Protein AF-A0A3D5HCW7-F1 (afdb_monomer_lite)

Structure (mmCIF, N/CA/C/O backbone):
data_AF-A0A3D5HCW7-F1
#
_entry.id   AF-A0A3D5HCW7-F1
#
loop_
_atom_site.group_PDB
_atom_site.id
_atom_site.type_symbol
_atom_site.label_atom_id
_atom_site.label_alt_id
_atom_site.label_comp_id
_atom_site.label_asym_id
_atom_site.label_entity_id
_atom_site.label_seq_id
_atom_site.pdbx_PDB_ins_code
_atom_site.Cartn_x
_atom_site.Cartn_y
_atom_site.Cartn_z
_atom_site.occupancy
_atom_site.B_iso_or_equiv
_atom_site.auth_seq_id
_atom_site.auth_comp_id
_atom_site.auth_asym_id
_atom_site.auth_atom_id
_atom_site.pdbx_PDB_model_num
ATOM 1 N N . THR A 1 1 ? 7.088 -15.462 -31.204 1.00 63.53 1 THR A N 1
ATOM 2 C CA . THR A 1 1 ? 7.456 -14.621 -32.363 1.00 63.53 1 THR A CA 1
ATOM 3 C C . THR A 1 1 ? 8.827 -15.067 -32.828 1.00 63.53 1 THR A C 1
ATOM 5 O O . THR A 1 1 ? 9.564 -15.576 -31.996 1.00 63.53 1 THR A O 1
ATOM 8 N N . HIS A 1 2 ? 9.128 -15.004 -34.123 1.00 75.31 2 HIS A N 1
ATOM 9 C CA . HIS A 1 2 ? 10.435 -15.382 -34.677 1.00 75.31 2 HIS A CA 1
ATOM 10 C C . HIS A 1 2 ? 10.952 -14.227 -35.521 1.00 75.31 2 HIS A C 1
ATOM 12 O O . HIS A 1 2 ? 10.160 -13.586 -36.216 1.00 75.31 2 HIS A O 1
ATOM 18 N N . ILE A 1 3 ? 12.249 -13.953 -35.431 1.00 77.69 3 ILE A N 1
ATOM 19 C CA . ILE A 1 3 ? 12.891 -12.830 -36.113 1.00 77.69 3 ILE A CA 1
ATOM 20 C C . ILE A 1 3 ? 13.989 -13.387 -36.991 1.00 77.69 3 ILE A C 1
ATOM 22 O O . ILE A 1 3 ? 14.877 -14.096 -36.524 1.00 77.69 3 ILE A O 1
ATOM 26 N N . LEU A 1 4 ? 13.893 -13.061 -38.274 1.00 77.06 4 LEU A N 1
ATOM 27 C CA . LEU A 1 4 ? 14.859 -13.445 -39.284 1.00 77.06 4 LEU A CA 1
ATOM 28 C C . LEU A 1 4 ? 15.611 -12.193 -39.717 1.00 77.06 4 LEU A C 1
ATOM 30 O O . LEU A 1 4 ? 15.029 -11.280 -40.301 1.00 77.06 4 LEU A O 1
ATOM 34 N N . GLU A 1 5 ? 16.902 -12.165 -39.422 1.00 73.88 5 GLU A N 1
ATOM 35 C CA . GLU A 1 5 ? 17.825 -11.115 -39.830 1.00 73.88 5 GLU A CA 1
ATOM 36 C C . GLU A 1 5 ? 18.599 -11.584 -41.069 1.00 73.88 5 GLU A C 1
ATOM 38 O O . GLU A 1 5 ? 19.223 -12.648 -41.069 1.00 73.88 5 GLU A O 1
ATOM 43 N N . LEU A 1 6 ? 18.553 -10.795 -42.144 1.00 71.50 6 LEU A N 1
ATOM 44 C CA . LEU A 1 6 ? 19.319 -11.035 -43.367 1.00 71.50 6 LEU A CA 1
ATOM 45 C C . LEU A 1 6 ? 20.546 -10.125 -43.371 1.00 71.50 6 LEU A C 1
ATOM 47 O O . LEU A 1 6 ? 20.455 -8.953 -43.731 1.00 71.50 6 LEU A O 1
ATOM 51 N N . THR A 1 7 ? 21.693 -10.678 -42.985 1.00 65.69 7 THR A N 1
ATOM 52 C CA . THR A 1 7 ? 22.981 -9.982 -43.069 1.00 65.69 7 THR A CA 1
ATOM 53 C C . THR A 1 7 ? 23.726 -10.380 -44.349 1.00 65.69 7 THR A C 1
ATOM 55 O O . THR A 1 7 ? 23.478 -11.458 -44.896 1.00 65.69 7 THR A O 1
ATOM 58 N N . PRO A 1 8 ? 24.677 -9.562 -44.835 1.00 66.38 8 PRO A N 1
ATOM 59 C CA . PRO A 1 8 ? 25.527 -9.929 -45.970 1.00 66.38 8 PRO A CA 1
ATOM 60 C C . PRO A 1 8 ? 26.346 -11.213 -45.748 1.00 66.38 8 PRO A C 1
ATOM 62 O O . PRO A 1 8 ? 26.734 -11.856 -46.718 1.00 66.38 8 PRO A O 1
ATOM 65 N N . ASP A 1 9 ? 26.594 -11.582 -44.486 1.00 63.34 9 ASP A N 1
ATOM 66 C CA . ASP A 1 9 ? 27.360 -12.769 -44.080 1.00 63.34 9 ASP A CA 1
ATOM 67 C C . ASP A 1 9 ? 26.468 -14.020 -43.902 1.00 63.34 9 ASP A C 1
ATOM 69 O O . ASP A 1 9 ? 26.958 -15.138 -43.751 1.00 63.34 9 ASP A O 1
ATOM 73 N N . GLY A 1 10 ? 25.139 -13.858 -43.953 1.00 73.50 10 GLY A N 1
ATOM 74 C CA . GLY A 1 10 ? 24.181 -14.958 -43.868 1.00 73.50 10 GLY A CA 1
ATOM 75 C C . GLY A 1 10 ? 22.849 -14.594 -43.211 1.00 73.50 10 GLY A C 1
ATOM 76 O O . GLY A 1 10 ? 22.607 -13.463 -42.782 1.00 73.50 10 GLY A O 1
ATOM 77 N N . VAL A 1 11 ? 21.966 -15.590 -43.119 1.00 75.44 11 VAL A N 1
ATOM 78 C CA . VAL A 1 11 ? 20.668 -15.462 -42.441 1.00 75.44 11 VAL A CA 1
ATOM 79 C C . VAL A 1 11 ? 20.815 -15.893 -40.986 1.00 75.44 11 VAL A C 1
ATOM 81 O O . VAL A 1 11 ? 21.314 -16.986 -40.712 1.00 75.44 11 VAL A O 1
ATOM 84 N N . ARG A 1 12 ? 20.351 -15.056 -40.057 1.00 72.00 12 ARG A N 1
ATOM 85 C CA . ARG A 1 12 ? 20.293 -15.361 -38.626 1.00 72.00 12 ARG A CA 1
ATOM 86 C C . ARG A 1 12 ? 18.838 -15.496 -38.188 1.00 72.00 12 ARG A C 1
ATOM 88 O O . ARG A 1 12 ? 18.038 -14.587 -38.378 1.00 72.00 12 ARG A O 1
ATOM 95 N N . ASP A 1 13 ? 18.517 -16.642 -37.596 1.00 79.62 13 ASP A N 1
ATOM 96 C CA . ASP A 1 13 ? 17.209 -16.920 -36.998 1.00 79.62 13 ASP A CA 1
ATOM 97 C C . ASP A 1 13 ? 17.294 -16.760 -35.480 1.00 79.62 13 ASP A C 1
ATOM 99 O O . ASP A 1 13 ? 18.142 -17.370 -34.819 1.00 79.62 13 ASP A O 1
ATOM 103 N N . PHE A 1 14 ? 16.423 -15.916 -34.937 1.00 77.19 14 PHE A N 1
ATOM 104 C CA . PHE A 1 14 ? 16.256 -15.714 -33.513 1.00 77.19 14 PHE A CA 1
ATOM 105 C C . PHE A 1 14 ? 14.834 -16.087 -33.085 1.00 77.19 14 PHE A C 1
ATOM 107 O O . PHE A 1 14 ? 13.841 -15.453 -33.457 1.00 77.19 14 PHE A O 1
ATOM 114 N N . ALA A 1 15 ? 14.753 -17.110 -32.237 1.00 72.81 15 ALA A N 1
ATOM 115 C CA . ALA A 1 15 ? 13.519 -17.527 -31.594 1.00 72.81 15 ALA A CA 1
ATOM 116 C C . ALA A 1 15 ? 13.271 -16.669 -30.344 1.00 72.81 15 ALA A C 1
ATOM 118 O O . ALA A 1 15 ? 13.838 -16.929 -29.283 1.00 72.81 15 ALA A O 1
ATOM 119 N N . GLY A 1 16 ? 12.430 -15.642 -30.480 1.00 72.62 16 GLY A N 1
ATOM 120 C CA . GLY A 1 16 ? 12.088 -14.720 -29.401 1.00 72.62 16 GLY A CA 1
ATOM 121 C C . GLY A 1 16 ? 11.281 -13.513 -29.881 1.00 72.62 16 GLY A C 1
ATOM 122 O O . GLY A 1 16 ? 10.990 -13.339 -31.067 1.00 72.62 16 GLY A O 1
ATOM 123 N N . SER A 1 17 ? 10.855 -12.682 -28.941 1.00 76.50 17 SER A N 1
ATOM 124 C CA . SER A 1 17 ? 10.197 -11.408 -29.226 1.00 76.50 17 SER A CA 1
ATOM 125 C C . SER A 1 17 ? 11.175 -10.379 -29.808 1.00 76.50 17 SER A C 1
ATOM 127 O O . SER A 1 17 ? 12.389 -10.482 -29.632 1.00 76.50 17 SER A O 1
ATOM 129 N N . TYR A 1 18 ? 10.647 -9.362 -30.502 1.00 69.81 18 TYR A N 1
ATOM 130 C CA . TYR A 1 18 ? 11.474 -8.287 -31.078 1.00 69.81 18 TYR A CA 1
ATOM 131 C C . TYR A 1 18 ? 12.255 -7.536 -30.003 1.00 69.81 18 TYR A C 1
ATOM 133 O O . TYR A 1 18 ? 13.417 -7.197 -30.197 1.00 69.81 18 TYR A O 1
ATOM 141 N N . GLN A 1 19 ? 11.653 -7.400 -28.824 1.00 64.38 19 GLN A N 1
ATOM 142 C CA . GLN A 1 19 ? 12.299 -6.820 -27.660 1.00 64.38 19 GLN A CA 1
ATOM 143 C C . GLN A 1 19 ? 13.529 -7.627 -27.217 1.00 64.38 19 GLN A C 1
ATOM 145 O O . GLN A 1 19 ? 14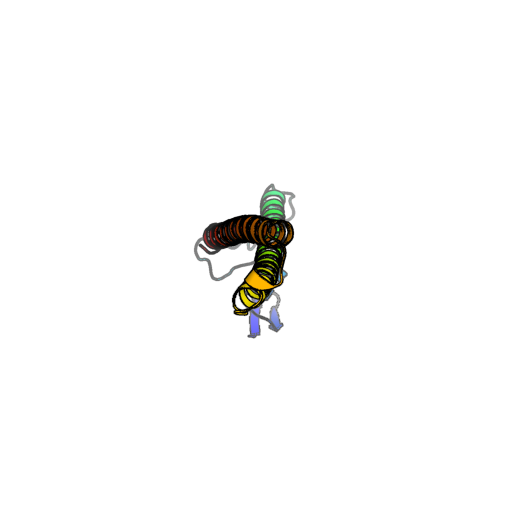.588 -7.049 -27.005 1.00 64.38 19 GLN A O 1
ATOM 150 N N . GLU A 1 20 ? 13.424 -8.956 -27.137 1.00 66.44 20 GLU A N 1
ATOM 151 C CA . GLU A 1 20 ? 14.554 -9.824 -26.769 1.00 66.44 20 GLU A CA 1
ATOM 152 C C . GLU A 1 20 ? 15.649 -9.828 -27.844 1.00 66.44 20 GLU A C 1
ATOM 154 O O . GLU A 1 20 ? 16.834 -9.906 -27.531 1.00 66.44 20 GLU A O 1
ATOM 159 N N . TYR A 1 21 ? 15.275 -9.711 -29.120 1.00 74.25 21 TYR A N 1
ATOM 160 C CA . TYR A 1 21 ? 16.240 -9.553 -30.207 1.00 74.25 21 TYR A CA 1
ATOM 161 C C . TYR A 1 21 ? 17.014 -8.233 -30.075 1.00 74.25 21 TYR A C 1
ATOM 163 O O . TYR A 1 21 ? 18.244 -8.242 -30.119 1.00 74.25 21 TYR A O 1
ATOM 171 N N . LEU A 1 22 ? 16.325 -7.120 -29.802 1.00 70.88 22 LEU A N 1
ATOM 172 C CA . LEU A 1 22 ? 16.955 -5.826 -29.516 1.00 70.88 22 L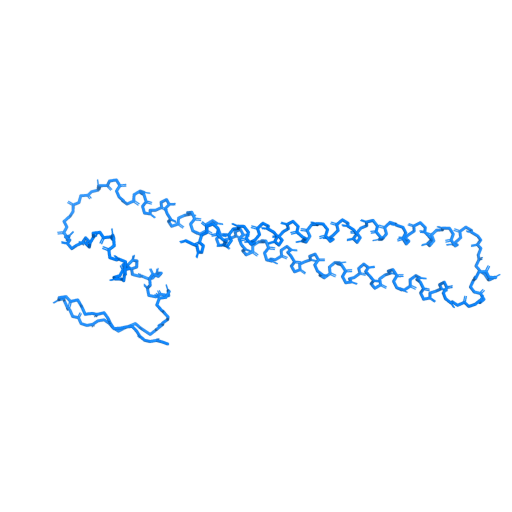EU A CA 1
ATOM 173 C C . LEU A 1 22 ? 17.833 -5.864 -28.256 1.00 70.88 22 LEU A C 1
ATOM 175 O O . LEU A 1 22 ? 18.894 -5.249 -28.228 1.00 70.88 22 LEU A O 1
ATOM 179 N N . GLU A 1 23 ? 17.444 -6.611 -27.222 1.00 58.97 23 GLU A N 1
ATOM 180 C CA . GLU A 1 23 ? 18.269 -6.823 -26.024 1.00 58.97 23 GLU A CA 1
ATOM 181 C C . GLU A 1 23 ? 19.564 -7.596 -26.316 1.00 58.97 23 GLU A C 1
ATOM 183 O O . GLU A 1 23 ? 20.559 -7.421 -25.608 1.00 58.97 23 GLU A O 1
ATOM 188 N N . LYS A 1 24 ? 19.561 -8.458 -27.340 1.00 57.88 24 LYS A N 1
ATOM 189 C CA . LYS A 1 24 ? 20.688 -9.338 -27.683 1.00 57.88 24 LYS A CA 1
ATOM 190 C C . LYS A 1 24 ? 21.600 -8.759 -28.760 1.00 57.88 24 LYS A C 1
ATOM 192 O O . LYS A 1 24 ? 22.800 -9.022 -28.707 1.00 57.88 24 LYS A O 1
ATOM 197 N N . PHE A 1 25 ? 21.046 -8.008 -29.708 1.00 66.12 25 PHE A N 1
ATOM 198 C CA . PHE A 1 25 ? 21.761 -7.532 -30.894 1.00 66.12 25 PHE A CA 1
ATOM 199 C C . PHE A 1 25 ? 21.779 -6.004 -31.032 1.00 66.12 25 PHE A C 1
ATOM 201 O O . PHE A 1 25 ? 22.653 -5.492 -31.716 1.00 66.12 25 PHE A O 1
ATOM 208 N N . GLY A 1 26 ? 20.917 -5.268 -30.320 1.00 56.22 26 GLY A N 1
ATOM 209 C CA . GLY A 1 26 ? 21.041 -3.816 -30.126 1.00 56.22 26 GLY A CA 1
ATOM 210 C C . GLY A 1 26 ? 20.705 -2.921 -31.321 1.00 56.22 26 GLY A C 1
ATOM 211 O O . GLY A 1 26 ? 20.565 -1.716 -31.118 1.00 56.22 26 GLY A O 1
ATOM 212 N N . ASP A 1 27 ? 20.533 -3.483 -32.516 1.00 57.84 27 ASP A N 1
ATOM 213 C CA . ASP A 1 27 ? 20.259 -2.731 -33.739 1.00 57.84 27 ASP A CA 1
ATOM 214 C C . ASP A 1 27 ? 18.752 -2.670 -34.028 1.00 57.84 27 ASP A C 1
ATOM 216 O O . ASP A 1 27 ? 18.109 -3.679 -34.327 1.00 57.84 27 ASP A O 1
ATOM 220 N N . ASP A 1 28 ? 18.178 -1.466 -33.944 1.00 64.31 28 ASP A N 1
ATOM 221 C CA . ASP A 1 28 ? 16.781 -1.213 -34.298 1.00 64.31 28 ASP A CA 1
ATOM 222 C C . ASP A 1 28 ? 16.654 -0.773 -35.761 1.00 64.31 28 ASP A C 1
ATOM 224 O O . ASP A 1 28 ? 16.747 0.406 -36.102 1.00 64.31 28 ASP A O 1
ATOM 228 N N . TYR A 1 29 ? 16.404 -1.741 -36.642 1.00 60.81 29 TYR A N 1
ATOM 229 C CA . TYR A 1 29 ? 16.257 -1.509 -38.082 1.00 60.81 29 TYR A CA 1
ATOM 230 C C . TYR A 1 29 ? 14.934 -0.827 -38.480 1.00 60.81 29 TYR A C 1
ATOM 232 O O . TYR A 1 29 ? 14.737 -0.515 -39.657 1.00 60.81 29 TYR A O 1
ATOM 240 N N . LEU A 1 30 ? 14.008 -0.606 -37.537 1.00 58.16 30 LEU A N 1
ATOM 241 C CA . LEU A 1 30 ? 12.705 0.020 -37.798 1.00 58.16 30 LEU A CA 1
ATOM 242 C C . LEU A 1 30 ? 12.706 1.539 -37.569 1.00 58.16 30 LEU A C 1
ATOM 244 O O . LEU A 1 30 ? 11.800 2.225 -38.052 1.00 58.16 30 LEU A O 1
ATOM 248 N N . ASN A 1 31 ? 13.726 2.084 -36.902 1.00 52.00 31 ASN A N 1
ATOM 249 C CA . ASN A 1 31 ? 13.846 3.516 -36.656 1.00 52.00 31 ASN A CA 1
ATOM 250 C C . ASN A 1 31 ? 14.545 4.231 -37.822 1.00 52.00 31 ASN A C 1
ATOM 252 O O . ASN A 1 31 ? 15.767 4.237 -37.952 1.00 52.00 31 ASN A O 1
ATOM 256 N N . ARG A 1 32 ? 13.750 4.884 -38.679 1.00 49.84 32 ARG A N 1
ATOM 257 C CA . ARG A 1 32 ? 14.225 5.611 -39.875 1.00 49.84 32 ARG A CA 1
ATOM 258 C C . ARG A 1 32 ? 15.105 6.835 -39.584 1.00 49.84 32 ARG A C 1
ATOM 260 O O . ARG A 1 32 ? 15.674 7.382 -40.524 1.00 49.84 32 ARG A O 1
ATOM 267 N N . GLU A 1 33 ? 15.209 7.266 -38.328 1.00 51.38 33 GLU A N 1
ATOM 268 C CA . GLU A 1 33 ? 16.018 8.427 -37.926 1.00 51.38 33 GLU A CA 1
ATOM 269 C C . GLU A 1 33 ? 17.412 8.061 -37.385 1.00 51.38 33 GLU A C 1
ATOM 271 O O . GLU A 1 33 ? 18.202 8.958 -37.092 1.00 51.38 33 GLU A O 1
ATOM 276 N N . GLN A 1 34 ? 17.759 6.770 -37.285 1.00 49.72 34 GLN A N 1
ATOM 277 C CA . GLN A 1 34 ? 19.104 6.350 -36.881 1.00 49.72 34 GLN A CA 1
ATOM 278 C C . GLN A 1 34 ? 19.982 6.032 -38.103 1.00 49.72 34 GLN A C 1
ATOM 280 O O . GLN A 1 34 ? 19.584 5.237 -38.958 1.00 49.72 34 GLN A O 1
ATOM 285 N N . PRO A 1 35 ? 21.187 6.624 -38.221 1.00 45.91 35 PRO A N 1
ATOM 286 C CA . PRO A 1 35 ? 22.124 6.225 -39.259 1.00 45.91 35 PRO A CA 1
ATOM 287 C C . PRO A 1 35 ? 22.611 4.798 -38.977 1.00 45.91 35 PRO A C 1
ATOM 289 O O . PRO A 1 35 ? 23.188 4.516 -37.930 1.00 45.91 35 PRO A O 1
ATOM 292 N N . LEU A 1 36 ? 22.365 3.897 -39.928 1.00 47.81 36 LEU A N 1
ATOM 293 C CA . LEU A 1 36 ? 22.842 2.516 -39.904 1.00 47.81 36 LEU A CA 1
ATOM 294 C C . LEU A 1 36 ? 24.376 2.509 -39.967 1.00 47.81 36 LEU A C 1
ATOM 296 O O . LEU A 1 36 ? 24.963 2.803 -41.011 1.00 47.81 36 LEU A O 1
ATOM 300 N N . SER A 1 37 ? 25.033 2.161 -38.861 1.00 46.62 37 SER A N 1
ATOM 301 C CA . SER A 1 37 ? 26.490 2.012 -38.798 1.00 46.62 37 SER A CA 1
ATOM 302 C C . SER A 1 37 ? 26.933 0.693 -39.430 1.00 46.62 37 SER A C 1
ATOM 304 O O . SER A 1 37 ? 27.360 -0.239 -38.756 1.00 46.62 37 SER A O 1
ATOM 306 N N . THR A 1 38 ? 26.887 0.607 -40.757 1.00 48.09 38 THR A N 1
ATOM 307 C CA . THR A 1 38 ? 27.626 -0.421 -41.495 1.00 48.09 38 THR A CA 1
ATOM 308 C C . THR A 1 38 ? 29.060 0.047 -41.705 1.00 48.09 38 THR A C 1
ATOM 310 O O . THR A 1 38 ? 29.397 0.518 -42.787 1.00 48.09 38 THR A O 1
ATOM 313 N N . THR A 1 39 ? 29.931 -0.052 -40.701 1.00 40.53 39 THR A N 1
ATOM 314 C CA . THR A 1 39 ? 31.384 -0.115 -40.945 1.00 40.53 39 THR A CA 1
ATOM 315 C C . THR A 1 39 ? 32.086 -0.821 -39.790 1.00 40.53 39 THR A C 1
ATOM 317 O O . THR A 1 39 ? 32.263 -0.275 -38.705 1.00 40.53 39 THR A O 1
ATOM 320 N N . ILE A 1 40 ? 32.552 -2.039 -40.064 1.00 50.62 40 ILE A N 1
ATOM 321 C CA . ILE A 1 40 ? 33.646 -2.663 -39.324 1.00 50.62 40 ILE A CA 1
ATOM 322 C C . ILE A 1 40 ? 34.894 -1.813 -39.587 1.00 50.62 40 ILE A C 1
ATOM 324 O O . ILE A 1 40 ? 35.499 -1.924 -40.650 1.00 50.62 40 ILE A O 1
ATOM 328 N N . ALA A 1 41 ? 35.281 -0.958 -38.642 1.00 36.88 41 ALA A N 1
ATOM 329 C CA . ALA A 1 41 ? 36.639 -0.430 -38.565 1.00 36.88 41 ALA A CA 1
ATOM 330 C C . ALA A 1 41 ? 36.960 0.021 -37.136 1.00 36.88 41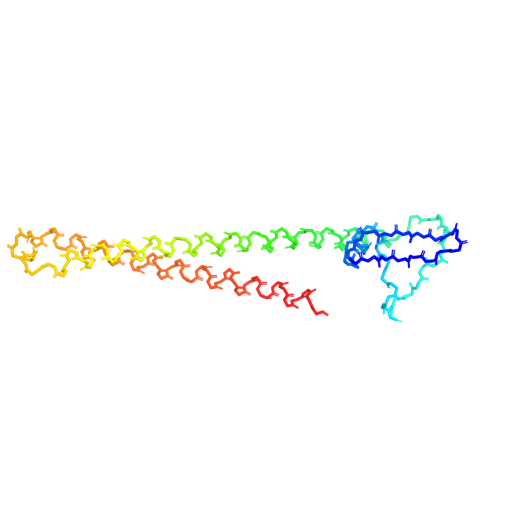 ALA A C 1
ATOM 332 O O . ALA A 1 41 ? 36.391 0.965 -36.600 1.00 36.88 41 ALA A O 1
ATOM 333 N N . GLN A 1 42 ? 37.905 -0.703 -36.548 1.00 46.84 42 GLN A N 1
ATOM 334 C CA . GLN A 1 42 ? 38.695 -0.378 -35.368 1.00 46.84 42 GLN A CA 1
ATOM 335 C C . GLN A 1 42 ? 38.872 1.135 -35.158 1.00 46.84 42 GLN A C 1
ATOM 337 O O . GLN A 1 42 ? 39.502 1.799 -35.971 1.00 46.84 42 GLN A O 1
ATOM 342 N N . THR A 1 43 ? 38.362 1.668 -34.051 1.00 34.38 43 THR A N 1
ATOM 343 C CA . THR A 1 43 ? 38.958 2.751 -33.247 1.00 34.38 43 THR A CA 1
ATOM 344 C C . THR A 1 43 ? 38.076 2.954 -32.019 1.00 34.38 43 THR A C 1
ATOM 346 O O . THR A 1 43 ? 36.856 2.960 -32.116 1.00 34.38 43 THR A O 1
ATOM 349 N N . ALA A 1 44 ? 38.689 3.071 -30.842 1.00 47.88 44 ALA A N 1
ATOM 350 C CA . ALA A 1 44 ? 37.991 3.451 -29.623 1.00 47.88 44 ALA A CA 1
ATOM 351 C C . ALA A 1 44 ? 37.505 4.904 -29.768 1.00 47.88 44 ALA A C 1
ATOM 353 O O . ALA A 1 44 ? 38.256 5.847 -29.519 1.00 47.88 44 ALA A O 1
ATOM 354 N N . THR A 1 45 ? 36.275 5.074 -30.245 1.00 39.81 45 THR A N 1
ATOM 355 C CA . THR A 1 45 ? 35.566 6.351 -30.368 1.00 39.81 45 THR A CA 1
ATOM 356 C C . THR A 1 45 ? 34.586 6.528 -29.198 1.00 39.81 45 THR A C 1
ATOM 358 O O . THR A 1 45 ? 34.138 5.548 -28.600 1.00 39.81 45 THR A O 1
ATOM 361 N N . PRO A 1 46 ? 34.236 7.777 -28.836 1.00 45.34 46 PRO A N 1
ATOM 362 C CA . PRO A 1 46 ? 33.411 8.112 -27.663 1.00 45.34 46 PRO A CA 1
ATOM 363 C C . PRO A 1 46 ? 31.976 7.540 -27.660 1.00 45.34 46 PRO A C 1
ATOM 365 O O . PRO A 1 46 ? 31.259 7.717 -26.676 1.00 45.34 46 PRO A O 1
ATOM 368 N N . GLU A 1 47 ? 31.562 6.837 -28.717 1.00 43.03 47 GLU A N 1
ATOM 369 C CA . GLU A 1 47 ? 30.246 6.201 -28.864 1.00 43.03 47 GLU A CA 1
ATOM 370 C C . GLU A 1 47 ? 30.042 4.981 -27.956 1.00 43.03 47 GLU A C 1
ATOM 372 O O . GLU A 1 47 ? 28.928 4.751 -27.484 1.00 43.03 47 GLU A O 1
ATOM 377 N N . SER A 1 48 ? 31.108 4.243 -27.616 1.00 44.75 48 SER A N 1
ATOM 378 C CA . SER A 1 48 ? 30.986 3.117 -26.678 1.00 44.75 48 SER A CA 1
ATOM 379 C C . SER A 1 48 ? 30.615 3.596 -25.271 1.00 44.75 48 SER A C 1
ATOM 381 O O . SER A 1 48 ? 29.847 2.944 -24.571 1.00 44.75 48 SER A O 1
ATOM 383 N N . VAL A 1 49 ? 31.105 4.776 -24.872 1.00 43.50 49 VAL A N 1
ATOM 384 C CA . VAL A 1 49 ? 30.844 5.369 -23.554 1.00 43.50 49 VAL A CA 1
ATOM 385 C C . VAL A 1 49 ? 29.406 5.888 -23.475 1.00 43.50 49 VAL A C 1
ATOM 387 O O . VAL A 1 49 ? 28.741 5.701 -22.460 1.00 43.50 49 VAL A O 1
ATOM 390 N N . THR A 1 50 ? 28.869 6.493 -24.541 1.00 44.97 50 THR A N 1
ATOM 391 C CA . THR A 1 50 ? 27.456 6.918 -24.582 1.00 44.97 50 THR A CA 1
ATOM 392 C C . THR A 1 50 ? 26.482 5.736 -24.637 1.00 44.97 50 THR A C 1
ATOM 394 O O . THR A 1 50 ? 25.425 5.802 -24.002 1.00 44.97 50 THR A O 1
ATOM 397 N N . GLN A 1 51 ? 26.835 4.637 -25.312 1.00 49.28 51 GLN A N 1
ATOM 398 C CA . GLN A 1 51 ? 26.046 3.397 -25.329 1.00 49.28 51 GLN A CA 1
ATOM 399 C C . GLN A 1 51 ? 26.079 2.650 -23.984 1.00 49.28 51 GLN A C 1
ATOM 401 O O . GLN A 1 51 ? 25.033 2.200 -23.509 1.00 49.28 51 GLN A O 1
ATOM 406 N N . GLU A 1 52 ? 27.232 2.585 -23.316 1.00 49.31 52 GLU A N 1
ATOM 407 C CA . GLU A 1 52 ? 27.370 1.995 -21.977 1.00 49.31 52 GLU A CA 1
ATOM 408 C C . GLU A 1 52 ? 26.591 2.810 -20.927 1.00 49.31 52 GLU A C 1
ATOM 410 O O . GLU A 1 52 ? 25.813 2.253 -20.148 1.00 49.31 52 GLU A O 1
ATOM 415 N N . LEU A 1 53 ? 26.657 4.148 -21.003 1.00 48.19 53 LEU A N 1
ATOM 416 C CA . LEU A 1 53 ? 25.830 5.050 -20.191 1.00 48.19 53 LEU A CA 1
ATOM 417 C C . LEU A 1 53 ? 24.322 4.855 -20.436 1.00 48.19 53 LEU A C 1
ATOM 419 O O . LEU A 1 53 ? 23.530 5.052 -19.513 1.00 48.19 53 LEU A O 1
ATOM 423 N N . SER A 1 54 ? 23.904 4.474 -21.647 1.00 63.22 54 SER A N 1
ATOM 424 C CA . SER A 1 54 ? 22.504 4.170 -21.984 1.00 63.22 54 SER A CA 1
ATOM 425 C C . SER A 1 54 ? 22.047 2.816 -21.421 1.00 63.22 54 SER A C 1
ATOM 427 O O . SER A 1 54 ? 20.942 2.707 -20.877 1.00 63.22 54 SER A O 1
ATOM 429 N N . TYR A 1 55 ? 22.899 1.789 -21.478 1.00 62.16 55 TYR A N 1
ATOM 430 C CA . TYR A 1 55 ? 22.623 0.476 -20.885 1.00 62.16 55 TYR A CA 1
ATOM 431 C C . TYR A 1 55 ? 22.539 0.540 -19.354 1.00 62.16 55 TYR A C 1
ATOM 433 O O . TYR A 1 55 ? 21.569 0.059 -18.763 1.00 62.16 55 TYR A O 1
ATOM 441 N N . ASP A 1 56 ? 23.497 1.202 -18.701 1.00 67.50 56 ASP A N 1
ATOM 442 C CA . ASP A 1 56 ? 23.482 1.367 -17.247 1.00 67.50 56 ASP A CA 1
ATOM 443 C C . ASP A 1 56 ? 22.276 2.176 -16.764 1.00 67.50 56 ASP A C 1
ATOM 445 O O . ASP A 1 56 ? 21.704 1.864 -15.716 1.00 67.50 56 ASP A O 1
ATOM 449 N N . LYS A 1 57 ? 21.849 3.194 -17.525 1.00 70.75 57 LYS A N 1
ATOM 450 C CA . LYS A 1 57 ? 20.618 3.945 -17.235 1.00 70.75 57 LYS A CA 1
ATOM 451 C C . LYS A 1 57 ? 19.386 3.043 -17.315 1.00 70.75 57 LYS A C 1
ATOM 453 O O . LYS A 1 57 ? 18.647 2.975 -16.334 1.00 70.75 57 LYS A O 1
ATOM 458 N N . ARG A 1 58 ? 19.214 2.284 -18.403 1.00 68.50 58 ARG A N 1
ATOM 459 C CA . ARG A 1 58 ? 18.085 1.345 -18.568 1.00 68.50 58 ARG A CA 1
ATOM 460 C C . ARG A 1 58 ? 18.049 0.282 -17.469 1.00 68.50 58 ARG A C 1
ATOM 462 O O . ARG A 1 58 ? 17.010 0.058 -16.852 1.00 68.50 58 ARG A O 1
ATOM 469 N N . LYS A 1 59 ? 19.200 -0.307 -17.136 1.00 75.81 59 LYS A N 1
ATOM 470 C CA . LYS A 1 59 ? 19.317 -1.302 -16.061 1.00 75.81 59 LYS A CA 1
ATOM 471 C C . LYS A 1 59 ? 18.993 -0.724 -14.682 1.00 75.81 59 LYS A C 1
ATOM 473 O O . LYS A 1 59 ? 18.333 -1.383 -13.878 1.00 75.81 59 LYS A O 1
ATOM 478 N N . LYS A 1 60 ? 19.449 0.498 -14.382 1.00 75.62 60 LYS A N 1
ATOM 479 C CA . LYS A 1 60 ? 19.094 1.200 -13.135 1.00 75.62 60 LYS A CA 1
ATOM 480 C C . LYS A 1 60 ? 17.591 1.437 -13.048 1.00 75.62 60 LYS A C 1
ATOM 482 O O . LYS A 1 60 ? 17.009 1.192 -11.999 1.00 75.62 60 LYS A O 1
ATOM 487 N N . MET A 1 61 ? 16.950 1.823 -14.144 1.00 75.75 61 MET A N 1
ATOM 488 C CA . MET A 1 61 ? 15.509 2.050 -14.149 1.00 75.75 61 MET A CA 1
ATOM 489 C C . MET A 1 61 ? 14.700 0.772 -13.992 1.00 75.75 61 MET A C 1
ATOM 491 O O . MET A 1 61 ? 13.767 0.755 -13.205 1.00 75.75 61 MET A O 1
ATOM 495 N N . GLN A 1 62 ? 15.062 -0.314 -14.678 1.00 77.19 62 GLN A N 1
ATOM 496 C CA . GLN A 1 62 ? 14.354 -1.585 -14.525 1.00 77.19 62 GLN A CA 1
ATOM 497 C C . GLN A 1 62 ? 14.402 -2.073 -13.068 1.00 77.19 62 GLN A C 1
ATOM 499 O O . GLN A 1 62 ? 13.424 -2.618 -12.553 1.00 77.19 62 GLN A O 1
ATOM 504 N N . ARG A 1 63 ? 15.518 -1.814 -12.371 1.00 81.88 63 ARG A N 1
ATOM 505 C CA . ARG A 1 63 ? 15.639 -2.046 -10.926 1.00 81.88 63 ARG A CA 1
ATOM 506 C C . ARG A 1 63 ? 14.711 -1.139 -10.119 1.00 81.88 63 ARG A C 1
ATOM 508 O O . ARG A 1 63 ? 14.037 -1.652 -9.231 1.00 81.88 63 ARG A O 1
ATOM 515 N N . GLU A 1 64 ? 14.645 0.157 -10.422 1.00 83.62 64 GLU A N 1
ATOM 516 C CA . GLU A 1 64 ? 13.734 1.086 -9.734 1.00 83.62 64 GLU A CA 1
ATOM 517 C C . GLU A 1 64 ? 12.256 0.753 -9.992 1.00 83.62 64 GLU A C 1
ATOM 519 O O . GLU A 1 64 ? 11.486 0.699 -9.041 1.00 83.62 64 GLU A O 1
ATOM 524 N N . ILE A 1 65 ? 11.861 0.405 -11.220 1.00 83.00 65 ILE A N 1
ATOM 525 C CA . ILE A 1 65 ? 10.503 -0.061 -11.547 1.00 83.00 65 ILE A CA 1
ATOM 526 C C . ILE A 1 65 ? 10.180 -1.335 -10.764 1.00 83.00 65 ILE A C 1
ATOM 528 O O . ILE A 1 65 ? 9.142 -1.420 -10.114 1.00 83.00 65 ILE A O 1
ATOM 532 N N . SER A 1 66 ? 11.085 -2.319 -10.764 1.00 85.88 66 SER A N 1
ATOM 533 C CA . SER A 1 66 ? 10.887 -3.568 -10.014 1.00 85.88 66 SER A CA 1
ATOM 534 C C . SER A 1 66 ? 10.757 -3.314 -8.510 1.00 85.88 66 SER A C 1
ATOM 536 O O . SER A 1 66 ? 9.955 -3.950 -7.825 1.00 85.88 66 SER A O 1
ATOM 538 N N . LYS A 1 67 ? 11.535 -2.364 -7.983 1.00 90.56 67 LYS A N 1
ATOM 539 C CA . LYS A 1 67 ? 11.493 -1.946 -6.582 1.00 90.56 67 LYS A CA 1
ATOM 540 C C . LYS A 1 67 ? 10.178 -1.245 -6.245 1.00 90.56 67 LYS A C 1
ATOM 542 O O . LYS A 1 67 ? 9.574 -1.612 -5.241 1.00 90.56 67 LYS A O 1
ATOM 547 N N . LEU A 1 68 ? 9.724 -0.305 -7.074 1.00 88.88 68 LEU A N 1
ATOM 548 C CA . LEU A 1 68 ? 8.452 0.401 -6.898 1.00 88.88 68 LEU A CA 1
ATOM 549 C C . LEU A 1 68 ? 7.266 -0.563 -6.987 1.00 88.88 68 LEU A C 1
ATOM 551 O O . LEU A 1 68 ? 6.406 -0.531 -6.113 1.00 88.88 68 LEU A O 1
ATOM 555 N N . LYS A 1 69 ? 7.275 -1.502 -7.945 1.00 88.12 69 LYS A N 1
ATOM 556 C CA . LYS A 1 69 ? 6.274 -2.583 -8.038 1.00 88.12 69 LYS A CA 1
ATOM 557 C C . LYS A 1 69 ? 6.222 -3.403 -6.753 1.00 88.12 69 LYS A C 1
ATOM 559 O O . LYS A 1 69 ? 5.157 -3.571 -6.171 1.00 88.12 69 LYS A O 1
ATOM 564 N N . LYS A 1 70 ? 7.380 -3.845 -6.253 1.00 92.25 70 LYS A N 1
ATOM 565 C CA . LYS A 1 70 ? 7.462 -4.603 -4.995 1.00 92.25 70 LYS A CA 1
ATOM 566 C C . LYS A 1 70 ? 7.006 -3.788 -3.779 1.00 92.25 70 LYS A C 1
ATOM 568 O O . LYS A 1 70 ? 6.450 -4.349 -2.835 1.00 92.25 70 LYS A O 1
ATOM 573 N N . GLN A 1 71 ? 7.272 -2.482 -3.763 1.00 91.19 71 GLN A N 1
ATOM 574 C CA . GLN A 1 71 ? 6.793 -1.585 -2.712 1.00 91.19 71 GLN A CA 1
ATOM 575 C C . GLN A 1 71 ? 5.273 -1.429 -2.768 1.00 91.19 71 GLN A C 1
ATOM 577 O O . GLN A 1 71 ? 4.637 -1.585 -1.730 1.00 91.19 71 GLN A O 1
ATOM 582 N N . ALA A 1 72 ? 4.696 -1.218 -3.953 1.00 89.00 72 ALA A N 1
ATOM 583 C CA . ALA A 1 72 ? 3.252 -1.137 -4.145 1.00 89.00 72 ALA A CA 1
ATOM 584 C C . ALA A 1 72 ? 2.554 -2.415 -3.654 1.00 89.00 72 ALA A C 1
ATOM 586 O O . ALA A 1 72 ? 1.718 -2.336 -2.758 1.00 89.00 72 ALA A O 1
ATOM 587 N N . THR A 1 73 ? 2.989 -3.598 -4.103 1.00 91.50 73 THR A N 1
ATOM 588 C CA . THR A 1 73 ? 2.402 -4.874 -3.646 1.00 91.50 73 THR A CA 1
ATOM 589 C C . THR A 1 73 ? 2.538 -5.074 -2.136 1.00 91.50 73 THR A C 1
ATOM 591 O O . THR A 1 73 ? 1.657 -5.624 -1.489 1.00 91.50 73 THR A O 1
ATOM 594 N N . ARG A 1 74 ? 3.648 -4.617 -1.538 1.00 93.75 74 ARG A N 1
ATOM 595 C CA . ARG A 1 74 ? 3.846 -4.703 -0.085 1.00 93.75 74 ARG A CA 1
ATOM 596 C C . ARG A 1 74 ? 2.865 -3.806 0.669 1.00 93.75 74 ARG A C 1
ATOM 598 O O . ARG A 1 74 ? 2.352 -4.226 1.702 1.00 93.75 74 ARG A O 1
ATOM 605 N N . PHE A 1 75 ? 2.666 -2.571 0.210 1.00 91.19 75 PHE A N 1
ATOM 606 C CA . PHE A 1 75 ? 1.732 -1.652 0.857 1.00 91.19 75 PHE A CA 1
ATOM 607 C C . PHE A 1 75 ? 0.286 -2.106 0.689 1.00 91.19 75 PHE A C 1
ATOM 609 O O . PHE A 1 75 ? -0.476 -1.959 1.632 1.00 91.19 75 PHE A O 1
ATOM 616 N N . GLU A 1 76 ? -0.062 -2.724 -0.437 1.00 91.56 76 GLU A N 1
ATOM 617 C CA . GLU A 1 76 ? -1.376 -3.333 -0.658 1.00 91.56 76 GLU A CA 1
ATOM 618 C C . GLU A 1 76 ? -1.666 -4.450 0.358 1.00 91.56 76 GLU A C 1
ATOM 620 O O . GLU A 1 76 ? -2.675 -4.393 1.056 1.00 91.56 76 GLU A O 1
ATOM 625 N N . SER A 1 77 ? -0.733 -5.389 0.563 1.00 93.69 77 SER A N 1
ATOM 626 C CA . SER A 1 77 ? -0.887 -6.410 1.615 1.00 93.69 77 SER A CA 1
ATOM 627 C C . SER A 1 77 ? -0.965 -5.808 3.023 1.00 93.69 77 SER A C 1
ATOM 629 O O . SER A 1 77 ? -1.688 -6.307 3.881 1.00 93.69 77 SER A O 1
ATOM 631 N N . LEU A 1 78 ? -0.214 -4.735 3.288 1.00 92.44 78 LEU A N 1
ATOM 632 C CA . LEU A 1 78 ? -0.239 -4.069 4.592 1.00 92.44 78 LEU A CA 1
ATOM 633 C C . LEU A 1 78 ? -1.562 -3.321 4.832 1.00 92.44 78 LEU A C 1
ATOM 635 O O . LEU A 1 78 ? -2.045 -3.284 5.964 1.00 92.44 78 LEU A O 1
ATOM 639 N N . VAL A 1 79 ? -2.140 -2.728 3.785 1.00 94.12 79 VAL A N 1
ATOM 640 C CA . VAL A 1 79 ? -3.482 -2.128 3.795 1.00 94.12 79 VAL A CA 1
ATOM 641 C C . VAL A 1 79 ? -4.518 -3.188 4.151 1.00 94.12 79 VAL A C 1
ATOM 643 O O . VAL A 1 79 ? -5.217 -3.005 5.143 1.00 94.12 79 VAL A O 1
ATOM 646 N N . GLU A 1 80 ? -4.526 -4.323 3.447 1.00 94.88 80 GLU A N 1
ATOM 647 C CA . GLU A 1 80 ? -5.445 -5.437 3.716 1.00 94.88 80 GLU A CA 1
ATOM 648 C C . GLU A 1 80 ? -5.342 -5.917 5.175 1.00 94.88 80 GLU A C 1
ATOM 650 O O . GLU A 1 80 ? -6.344 -6.024 5.883 1.00 94.88 80 GLU A O 1
ATOM 655 N N . GLU A 1 81 ? -4.123 -6.133 5.682 1.00 94.50 81 GLU A N 1
ATOM 656 C CA . GLU A 1 81 ? -3.912 -6.546 7.074 1.00 94.50 81 GLU A CA 1
ATOM 657 C C . GLU A 1 81 ? -4.431 -5.498 8.080 1.00 94.50 81 GLU A C 1
ATOM 659 O O . GLU A 1 81 ? -5.004 -5.846 9.117 1.00 94.50 81 GLU A O 1
ATOM 664 N N . THR A 1 82 ? -4.234 -4.209 7.791 1.00 92.62 82 THR A N 1
ATOM 665 C CA . THR A 1 82 ? -4.675 -3.113 8.667 1.00 92.62 82 THR A CA 1
ATOM 666 C C . THR A 1 82 ? -6.200 -2.996 8.676 1.00 92.62 82 THR A C 1
ATOM 668 O O . THR A 1 82 ? -6.796 -2.854 9.745 1.00 92.62 82 THR A O 1
ATOM 671 N N . GLU A 1 83 ? -6.844 -3.129 7.517 1.00 94.62 83 GLU A N 1
ATOM 672 C CA . GLU A 1 83 ? -8.305 -3.132 7.382 1.00 94.62 83 GLU A CA 1
ATOM 673 C C . GLU A 1 83 ? -8.939 -4.313 8.118 1.00 94.62 83 GLU A C 1
ATOM 675 O O . GLU A 1 83 ? -9.907 -4.130 8.858 1.00 94.62 83 GLU A O 1
ATOM 680 N N . LEU A 1 84 ? -8.352 -5.509 8.010 1.00 95.81 84 LEU A N 1
ATOM 681 C CA . LEU A 1 84 ? -8.808 -6.683 8.755 1.00 95.81 84 LEU A CA 1
ATOM 682 C C . LEU A 1 84 ? -8.739 -6.465 10.271 1.00 95.81 84 LEU A C 1
ATOM 684 O O . LEU A 1 84 ? -9.669 -6.835 10.991 1.00 95.81 84 LEU A O 1
ATOM 688 N N . LYS A 1 85 ? -7.672 -5.832 10.775 1.00 94.19 85 LYS A N 1
ATOM 689 C CA . LYS A 1 85 ? -7.549 -5.501 12.206 1.00 94.19 85 LYS A CA 1
ATOM 690 C C . LYS A 1 85 ? -8.600 -4.486 12.650 1.00 94.19 85 LYS A C 1
ATOM 692 O O . LYS A 1 85 ? -9.210 -4.678 13.701 1.00 94.19 85 LYS A O 1
ATOM 697 N N . ILE A 1 86 ? -8.841 -3.442 11.855 1.00 94.06 86 ILE A N 1
ATOM 698 C CA . ILE A 1 86 ? -9.888 -2.447 12.136 1.00 94.06 86 ILE A CA 1
ATOM 699 C C . ILE A 1 86 ? -11.257 -3.129 12.170 1.00 94.06 86 ILE A C 1
ATOM 701 O O . ILE A 1 86 ? -11.987 -2.978 13.149 1.00 94.06 86 ILE A O 1
ATOM 705 N N . SER A 1 87 ? -11.564 -3.944 11.160 1.00 93.62 87 SER A N 1
ATOM 706 C CA . SER A 1 87 ? -12.818 -4.691 11.072 1.00 93.62 87 SER A CA 1
ATOM 707 C C . SER A 1 87 ? -13.005 -5.637 12.263 1.00 93.62 87 SER A C 1
ATOM 709 O O . SER A 1 87 ? -14.093 -5.713 12.828 1.00 93.62 87 SER A O 1
ATOM 711 N N . ALA A 1 88 ? -11.941 -6.295 12.734 1.00 93.94 88 ALA A N 1
ATOM 712 C CA . ALA A 1 88 ? -12.002 -7.142 13.923 1.00 93.94 88 ALA A CA 1
ATOM 713 C C . ALA A 1 88 ? -12.330 -6.353 15.206 1.00 93.94 88 ALA A C 1
ATOM 715 O O . ALA A 1 88 ? -13.036 -6.868 16.075 1.00 93.94 88 ALA A O 1
ATOM 716 N N . ILE A 1 89 ? -11.840 -5.115 15.344 1.00 91.44 89 ILE A N 1
ATOM 717 C CA . ILE A 1 89 ? -12.206 -4.232 16.465 1.00 91.44 89 ILE A CA 1
ATOM 718 C C . ILE A 1 89 ? -13.663 -3.774 16.325 1.00 91.44 89 ILE A C 1
ATOM 720 O O . ILE A 1 89 ? -14.421 -3.817 17.292 1.00 91.44 89 ILE A O 1
ATOM 724 N N . GLU A 1 90 ? -14.086 -3.392 15.123 1.00 91.75 90 GLU A N 1
ATOM 725 C CA . GLU A 1 90 ? -15.466 -2.975 14.847 1.00 91.75 90 GLU A CA 1
ATOM 726 C C . GLU A 1 90 ? -16.482 -4.102 15.059 1.00 91.75 90 GLU A C 1
ATOM 728 O O . GLU A 1 90 ? -17.571 -3.863 15.583 1.00 91.75 90 GLU A O 1
ATOM 733 N N . ALA A 1 91 ? -16.112 -5.341 14.738 1.00 93.50 91 ALA A N 1
ATOM 734 C CA . ALA A 1 91 ? -16.924 -6.519 15.011 1.00 93.50 91 ALA A CA 1
ATOM 735 C C . ALA A 1 91 ? -17.135 -6.720 16.519 1.00 93.50 91 ALA A C 1
ATOM 737 O O . ALA A 1 91 ? -18.248 -7.023 16.941 1.00 93.50 91 ALA A O 1
ATOM 738 N N . LYS A 1 92 ? -16.102 -6.485 17.345 1.00 88.81 92 LYS A N 1
ATOM 739 C CA . LYS A 1 92 ? -16.235 -6.518 18.813 1.00 88.81 92 LYS A CA 1
ATOM 740 C C . LYS A 1 92 ? -17.171 -5.420 19.314 1.00 88.81 92 LYS A C 1
ATOM 742 O O . LYS A 1 92 ? -18.018 -5.689 20.155 1.00 88.81 92 LYS A O 1
ATOM 747 N N . PHE A 1 93 ? -17.056 -4.210 18.766 1.00 88.38 93 PHE A N 1
ATOM 748 C CA . PHE A 1 93 ? -17.939 -3.088 19.109 1.00 88.38 93 PHE A CA 1
ATOM 749 C C . PHE A 1 93 ? -19.383 -3.279 18.631 1.00 88.38 93 PHE A C 1
ATOM 751 O O . PHE A 1 93 ? -20.285 -2.657 19.176 1.00 88.38 93 PHE A O 1
ATOM 758 N N . SER A 1 94 ? -19.619 -4.135 17.638 1.00 89.31 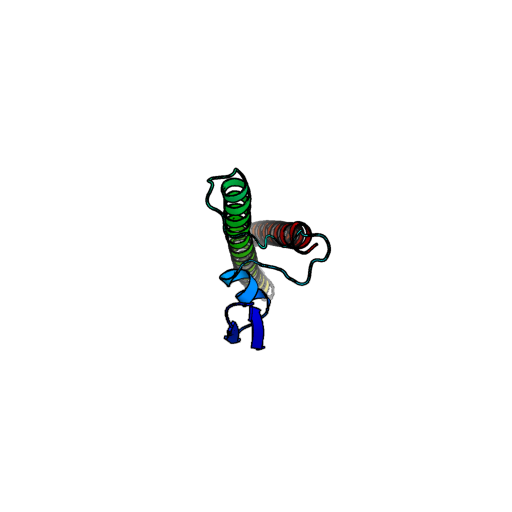94 SER A N 1
ATOM 759 C CA . SER A 1 94 ? -20.970 -4.439 17.149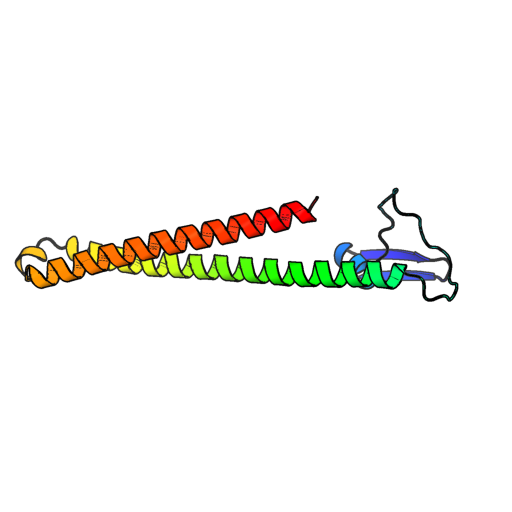 1.00 89.31 94 SER A CA 1
ATOM 760 C C . SER A 1 94 ? -21.743 -5.397 18.065 1.00 89.31 94 SER A C 1
ATOM 762 O O . SER A 1 94 ? -22.939 -5.595 17.867 1.00 89.31 94 SER A O 1
ATOM 764 N N . ILE A 1 95 ? -21.087 -6.008 19.057 1.00 92.00 95 ILE A N 1
ATOM 765 C CA . ILE A 1 95 ? -21.737 -6.882 20.0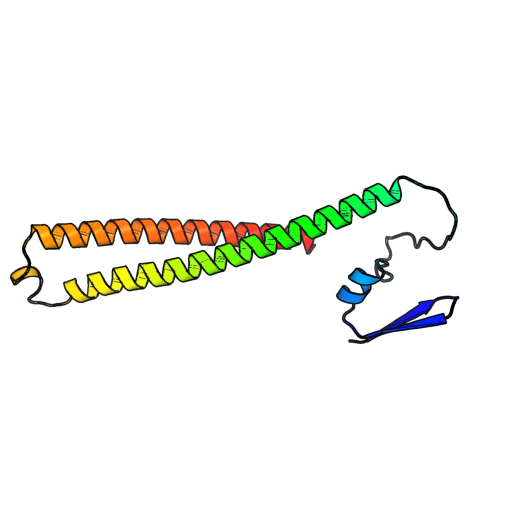38 1.00 92.00 95 ILE A CA 1
ATOM 766 C C . ILE A 1 95 ? -22.485 -6.006 21.056 1.00 92.00 95 ILE A C 1
ATOM 768 O O . ILE A 1 95 ? -21.878 -5.196 21.751 1.00 92.00 95 ILE A O 1
ATOM 772 N N . GLU A 1 96 ? -23.800 -6.192 21.169 1.00 80.62 96 GLU A N 1
ATOM 773 C CA . GLU A 1 96 ? -24.698 -5.313 21.940 1.00 80.62 96 GLU A CA 1
ATOM 774 C C . GLU A 1 96 ? -24.354 -5.238 23.441 1.00 80.62 96 GLU A C 1
ATOM 776 O O . GLU A 1 96 ? -24.381 -4.164 24.042 1.00 80.62 96 GLU A O 1
ATOM 781 N N . ASP A 1 97 ? -23.908 -6.351 24.028 1.00 88.38 97 ASP A N 1
ATOM 782 C CA . ASP A 1 97 ? -23.506 -6.414 25.439 1.00 88.38 97 ASP A CA 1
ATOM 783 C C . ASP A 1 97 ? -22.054 -5.973 25.692 1.00 88.38 97 ASP A C 1
ATOM 785 O O . ASP A 1 97 ? -21.622 -5.879 26.842 1.00 88.38 97 ASP A O 1
ATOM 789 N N . PHE A 1 98 ? -21.271 -5.693 24.646 1.00 87.69 98 PHE A N 1
ATOM 790 C CA . PHE A 1 98 ? -19.837 -5.432 24.779 1.00 87.69 98 PHE A CA 1
ATOM 791 C C . PHE A 1 98 ? -19.547 -4.219 25.662 1.00 87.69 98 PHE A C 1
ATOM 793 O O . PHE A 1 98 ? -18.722 -4.301 26.569 1.00 87.69 98 PHE A O 1
ATOM 800 N N . PHE A 1 99 ? -20.266 -3.117 25.453 1.00 86.75 99 PHE A N 1
ATOM 801 C CA . PHE A 1 99 ? -20.106 -1.894 26.245 1.00 86.75 99 PHE A CA 1
ATOM 802 C C . PHE A 1 99 ? -20.701 -1.998 27.656 1.00 86.75 99 PHE A C 1
ATOM 804 O O . PHE A 1 99 ? -20.397 -1.162 28.502 1.00 86.75 99 PHE A O 1
ATOM 811 N N . GLN A 1 100 ? -21.540 -3.006 27.914 1.00 86.75 100 GLN A N 1
ATOM 812 C CA . GLN A 1 100 ? -22.087 -3.288 29.245 1.00 86.75 100 GLN A CA 1
ATOM 813 C C . GLN A 1 100 ? -21.142 -4.178 30.067 1.00 86.75 100 GLN A C 1
ATOM 815 O O . GLN A 1 100 ? -21.089 -4.058 31.289 1.00 86.75 100 GLN A O 1
ATOM 820 N N . GLN A 1 101 ? -20.400 -5.075 29.406 1.00 84.81 101 GLN A N 1
ATOM 821 C CA . GLN A 1 101 ? -19.488 -6.029 30.049 1.00 84.81 101 GLN A CA 1
ATOM 822 C C . GLN A 1 101 ? -18.040 -5.528 30.139 1.00 84.81 101 GLN A C 1
ATOM 824 O O . GLN A 1 101 ? -17.308 -5.928 31.043 1.00 84.81 101 GLN A O 1
ATOM 829 N N . THR A 1 102 ? -17.622 -4.669 29.211 1.00 86.19 102 THR A N 1
ATOM 830 C CA . THR A 1 102 ? -16.242 -4.179 29.104 1.00 86.19 102 THR A CA 1
ATOM 831 C C . THR A 1 102 ? -16.076 -2.879 29.878 1.00 86.19 102 THR A C 1
ATOM 833 O O . THR A 1 102 ? -16.933 -1.996 29.835 1.00 86.19 102 THR A O 1
ATOM 836 N N . SER A 1 103 ? -14.955 -2.736 30.582 1.00 89.38 103 SER A N 1
ATOM 837 C CA . SER A 1 103 ? -14.670 -1.509 31.325 1.00 89.38 103 SER A CA 1
ATOM 838 C C . SER A 1 103 ? -14.426 -0.320 30.384 1.00 89.38 103 SER A C 1
ATOM 840 O O . SER A 1 103 ? -13.940 -0.477 29.262 1.00 89.38 103 SER A O 1
ATOM 842 N N . ALA A 1 104 ? -14.718 0.899 30.845 1.00 86.94 104 ALA A N 1
ATOM 843 C CA . ALA A 1 104 ? -14.492 2.108 30.048 1.00 86.94 104 ALA A CA 1
ATOM 844 C C . ALA A 1 104 ? -13.019 2.276 29.617 1.00 86.94 104 ALA A C 1
ATOM 846 O O . ALA A 1 104 ? -12.760 2.770 28.522 1.00 86.94 104 ALA A O 1
ATOM 847 N N . ASP A 1 105 ? -12.068 1.826 30.443 1.00 90.12 105 ASP A N 1
ATOM 848 C CA . ASP A 1 105 ? -10.629 1.862 30.147 1.00 90.12 105 ASP A CA 1
ATOM 849 C C . ASP A 1 105 ? -10.260 0.941 28.969 1.00 90.12 105 ASP A C 1
ATOM 851 O O . ASP A 1 105 ? -9.562 1.341 28.036 1.00 90.12 105 ASP A O 1
ATOM 855 N N . GLU A 1 106 ? -10.809 -0.275 28.939 1.00 88.69 106 GLU A N 1
ATOM 856 C CA . GLU A 1 106 ? -10.600 -1.223 27.840 1.00 88.69 106 GLU A CA 1
ATOM 857 C C . GLU A 1 106 ? -11.249 -0.756 26.532 1.00 88.69 106 GLU A C 1
ATOM 859 O O . GLU A 1 106 ? -10.650 -0.891 25.462 1.00 88.69 106 GLU A O 1
ATOM 864 N N . VAL A 1 107 ? -12.443 -0.158 26.607 1.00 90.06 107 VAL A N 1
ATOM 865 C CA . VAL A 1 107 ? -13.097 0.457 25.442 1.00 90.06 107 VAL A CA 1
ATOM 866 C C . VAL A 1 107 ? -12.245 1.602 24.893 1.00 90.06 107 VAL A C 1
ATOM 868 O O . VAL A 1 107 ? -12.003 1.660 23.685 1.00 90.06 107 VAL A O 1
ATOM 871 N N . GLN A 1 108 ? -11.732 2.480 25.762 1.00 91.56 108 GLN A N 1
ATOM 872 C CA . GLN A 1 108 ? -10.841 3.563 25.345 1.00 91.56 108 GLN A CA 1
ATOM 873 C C . GLN A 1 108 ? -9.559 3.035 24.706 1.00 91.56 108 GLN A C 1
ATOM 875 O O . GLN A 1 108 ? -9.148 3.544 23.664 1.00 91.56 108 GLN A O 1
ATOM 880 N N . LYS A 1 109 ? -8.956 1.985 25.268 1.00 92.88 109 LYS A N 1
ATOM 881 C CA . LYS A 1 109 ? -7.770 1.347 24.690 1.00 92.88 109 LYS A CA 1
ATOM 882 C C . LYS A 1 109 ? -8.028 0.838 23.270 1.00 92.88 109 LYS A C 1
ATOM 884 O O . LYS A 1 109 ? -7.235 1.124 22.377 1.00 92.88 109 LYS A O 1
ATOM 889 N N . LEU A 1 110 ? -9.143 0.142 23.046 1.00 91.69 110 LEU A N 1
ATOM 890 C CA . LEU A 1 110 ? -9.522 -0.353 21.716 1.00 91.69 110 LEU A CA 1
ATOM 891 C C . LEU A 1 110 ? -9.841 0.783 20.738 1.00 91.69 110 LEU A C 1
ATOM 893 O O . LEU A 1 110 ? -9.561 0.676 19.546 1.00 91.69 110 LEU A O 1
ATOM 897 N N . GLN A 1 111 ? -10.399 1.889 21.225 1.00 91.69 111 GLN A N 1
ATOM 898 C CA . GLN A 1 111 ? -10.673 3.062 20.401 1.00 91.69 111 GLN A CA 1
ATOM 899 C C . GLN A 1 111 ? -9.387 3.800 19.997 1.00 91.69 111 GLN A C 1
ATOM 901 O O . GLN A 1 111 ? -9.269 4.226 18.848 1.00 91.69 111 GLN A O 1
ATOM 906 N N . ILE A 1 112 ? -8.407 3.900 20.901 1.00 94.56 112 ILE A N 1
ATOM 907 C CA . ILE A 1 112 ? -7.064 4.415 20.595 1.00 94.56 112 ILE A CA 1
ATOM 908 C C . ILE A 1 112 ? -6.377 3.504 19.574 1.00 94.56 112 ILE A C 1
ATOM 910 O O . ILE A 1 112 ? -5.851 3.995 18.579 1.00 94.56 112 ILE A O 1
ATOM 914 N N . GLU A 1 113 ? -6.433 2.185 19.773 1.00 93.31 113 GLU A N 1
ATOM 915 C CA . GLU A 1 113 ? -5.876 1.205 18.836 1.00 93.31 113 GLU A CA 1
ATOM 916 C C . GLU A 1 113 ? -6.510 1.330 17.444 1.00 93.31 113 GLU A C 1
ATOM 918 O O . GLU A 1 113 ? -5.797 1.408 16.446 1.00 93.31 113 GLU A O 1
ATOM 923 N N . LYS A 1 114 ? -7.841 1.453 17.362 1.00 93.12 114 LYS A N 1
ATOM 924 C CA . LYS A 1 114 ? -8.553 1.709 16.102 1.00 93.12 114 LYS A CA 1
ATOM 925 C C . LYS A 1 114 ? -8.110 3.019 15.440 1.00 93.12 114 LYS A C 1
ATOM 927 O O . LYS A 1 114 ? -7.988 3.068 14.218 1.00 93.12 114 LYS A O 1
ATOM 932 N N . SER A 1 115 ? -7.899 4.084 16.216 1.00 94.62 115 SER A N 1
ATOM 933 C CA . SER A 1 115 ? -7.419 5.369 15.690 1.00 94.62 115 SER A CA 1
ATOM 934 C C . SER A 1 115 ? -6.014 5.239 15.103 1.00 94.62 115 SER A C 1
ATOM 936 O O . SER A 1 115 ? -5.780 5.666 13.978 1.00 94.62 115 SER A O 1
ATOM 938 N N . GLU A 1 116 ? -5.100 4.595 15.828 1.00 95.19 116 GLU A N 1
ATOM 939 C CA . GLU A 1 116 ? -3.724 4.372 15.379 1.00 95.19 116 GLU A CA 1
ATOM 940 C C . GLU A 1 116 ? -3.678 3.487 14.123 1.00 95.19 116 GLU A C 1
ATOM 942 O O . GLU A 1 116 ? -2.944 3.780 13.180 1.00 95.19 116 GLU A O 1
ATOM 947 N N . LEU A 1 117 ? -4.509 2.440 14.054 1.00 94.31 117 LEU A N 1
ATOM 948 C CA . LEU A 1 117 ? -4.634 1.609 12.855 1.00 94.31 117 LEU A CA 1
ATOM 949 C C . LEU A 1 117 ? -5.182 2.402 11.660 1.00 94.31 117 LEU A C 1
ATOM 951 O O . LEU A 1 117 ? -4.678 2.241 10.553 1.00 94.31 117 LEU A O 1
ATOM 955 N N . ASN A 1 118 ? -6.155 3.295 11.860 1.00 94.00 118 ASN A N 1
ATOM 956 C CA . ASN A 1 118 ? -6.646 4.180 10.796 1.00 94.00 118 ASN A CA 1
ATOM 957 C C . ASN A 1 118 ? -5.572 5.165 10.307 1.00 94.00 118 ASN A C 1
ATOM 959 O O . ASN A 1 118 ? -5.457 5.422 9.103 1.00 94.00 118 ASN A O 1
ATOM 963 N N . ASP A 1 119 ? -4.749 5.688 11.216 1.00 96.00 119 ASP A N 1
ATOM 964 C CA . ASP A 1 119 ? -3.616 6.540 10.857 1.00 96.00 119 ASP A CA 1
ATOM 965 C C . ASP A 1 119 ? -2.561 5.755 10.067 1.00 96.00 119 ASP A C 1
ATOM 967 O O . ASP A 1 119 ? -2.006 6.264 9.088 1.00 96.00 119 ASP A O 1
ATOM 971 N N . GLN A 1 120 ? -2.291 4.504 10.450 1.00 93.81 120 GLN A N 1
ATOM 972 C CA . GLN A 1 120 ? -1.406 3.604 9.707 1.00 93.81 120 GLN A CA 1
ATOM 973 C C . GLN A 1 120 ? -1.967 3.269 8.326 1.00 93.81 120 GLN A C 1
ATOM 975 O O . GLN A 1 120 ? -1.234 3.379 7.344 1.00 93.81 120 GLN A O 1
ATOM 980 N N . LEU A 1 121 ? -3.258 2.949 8.225 1.00 93.94 121 LEU A N 1
ATOM 981 C CA . LEU A 1 121 ? -3.951 2.701 6.961 1.00 93.94 121 LEU A CA 1
ATOM 982 C C . LEU A 1 121 ? -3.807 3.901 6.018 1.00 93.94 121 LEU A C 1
ATOM 984 O O . LEU A 1 121 ? -3.342 3.759 4.889 1.00 93.94 121 LEU A O 1
ATOM 988 N N . SER A 1 122 ? -4.095 5.101 6.521 1.00 95.06 122 SER A N 1
ATOM 989 C CA . SER A 1 122 ? -3.960 6.350 5.766 1.00 95.06 122 SER A CA 1
ATOM 990 C C . SER A 1 122 ? -2.523 6.594 5.295 1.00 95.06 122 SER A C 1
ATOM 992 O O . SER A 1 122 ? -2.296 7.022 4.162 1.00 95.06 122 SER A O 1
ATOM 994 N N . LYS A 1 123 ? -1.525 6.311 6.144 1.00 94.94 123 LYS A N 1
ATOM 995 C CA . LYS A 1 123 ? -0.104 6.406 5.771 1.00 94.94 123 LYS A CA 1
ATOM 996 C C . LYS A 1 123 ? 0.251 5.389 4.684 1.00 94.94 123 LYS A C 1
ATOM 998 O O . LYS A 1 123 ? 0.899 5.768 3.712 1.00 94.94 123 LYS A O 1
ATOM 1003 N N . ASN A 1 124 ? -0.183 4.138 4.821 1.00 93.25 124 ASN A N 1
ATOM 1004 C CA . ASN A 1 124 ? 0.102 3.068 3.864 1.00 93.25 124 ASN A CA 1
ATOM 1005 C C . ASN A 1 124 ? -0.515 3.362 2.494 1.00 93.25 124 ASN A C 1
ATOM 1007 O O . ASN A 1 124 ? 0.181 3.241 1.488 1.00 93.25 124 ASN A O 1
ATOM 1011 N N . LEU A 1 125 ? -1.761 3.845 2.458 1.00 93.75 125 LEU A N 1
ATOM 1012 C CA . LEU A 1 125 ? -2.432 4.270 1.227 1.00 93.75 125 LEU A CA 1
ATOM 1013 C C . LEU A 1 125 ? -1.671 5.397 0.522 1.00 93.75 125 LEU A C 1
ATOM 1015 O O . LEU A 1 125 ? -1.404 5.299 -0.672 1.00 93.75 125 LEU A O 1
ATOM 1019 N N . ARG A 1 126 ? -1.225 6.423 1.258 1.00 95.00 126 ARG A N 1
ATOM 1020 C CA . ARG A 1 126 ? -0.402 7.502 0.679 1.00 95.00 126 ARG A CA 1
ATOM 1021 C C . ARG A 1 126 ? 0.919 6.990 0.108 1.00 95.00 126 ARG A C 1
ATOM 1023 O O . ARG A 1 126 ? 1.366 7.463 -0.935 1.00 95.00 126 ARG A O 1
ATOM 1030 N N . GLN A 1 127 ? 1.572 6.047 0.791 1.00 92.81 127 GLN A N 1
ATOM 1031 C CA . GLN A 1 127 ? 2.827 5.460 0.309 1.00 92.81 127 GLN A CA 1
ATOM 1032 C C . GLN A 1 127 ? 2.613 4.588 -0.931 1.00 92.81 127 GLN A C 1
ATOM 1034 O O . GLN A 1 127 ? 3.433 4.626 -1.853 1.00 92.81 127 GLN A O 1
ATOM 1039 N N . TRP A 1 128 ? 1.514 3.835 -0.977 1.00 94.00 128 TRP A N 1
ATOM 1040 C CA . TRP A 1 128 ? 1.106 3.075 -2.152 1.00 94.00 128 TRP A CA 1
ATOM 1041 C C . TRP A 1 128 ? 0.827 3.995 -3.343 1.00 94.00 128 TRP A C 1
ATOM 1043 O O . TRP A 1 128 ? 1.387 3.784 -4.418 1.00 94.00 128 TRP A O 1
ATOM 1053 N N . GLU A 1 129 ? 0.046 5.055 -3.134 1.00 93.75 129 GLU A N 1
ATOM 1054 C CA . GLU A 1 129 ? -0.281 6.049 -4.159 1.00 93.75 129 GLU A CA 1
ATOM 1055 C C . GLU A 1 129 ? 0.993 6.703 -4.703 1.00 93.75 129 GLU A C 1
ATOM 1057 O O . GLU A 1 129 ? 1.230 6.696 -5.908 1.00 93.75 129 GLU A O 1
ATOM 1062 N N . THR A 1 130 ? 1.878 7.160 -3.813 1.00 92.88 130 THR A N 1
ATOM 1063 C CA . THR A 1 130 ? 3.171 7.750 -4.196 1.00 92.88 130 THR A CA 1
ATOM 1064 C C . THR A 1 130 ? 4.027 6.762 -4.994 1.00 92.88 130 THR A C 1
ATOM 1066 O O . THR A 1 130 ? 4.644 7.131 -5.992 1.00 92.88 130 THR A O 1
ATOM 1069 N N . SER A 1 131 ? 4.088 5.494 -4.574 1.00 88.12 131 SER A N 1
ATOM 1070 C CA . SER A 1 131 ? 4.875 4.465 -5.271 1.00 88.12 131 SER A CA 1
ATOM 1071 C C . SER A 1 131 ? 4.309 4.168 -6.661 1.00 88.12 131 SER A C 1
ATOM 1073 O O . SER A 1 131 ? 5.079 3.994 -7.604 1.00 88.12 131 SER A O 1
ATOM 1075 N N . SER A 1 132 ? 2.982 4.161 -6.790 1.00 89.50 132 SER A N 1
ATOM 1076 C CA . SER A 1 132 ? 2.271 3.907 -8.044 1.00 89.50 132 SER A CA 1
ATOM 1077 C C . SER A 1 132 ? 2.397 5.080 -9.018 1.00 89.50 132 SER A C 1
ATOM 1079 O O . SER A 1 132 ? 2.752 4.867 -10.171 1.00 89.50 132 SER A O 1
ATOM 1081 N N . GLN A 1 133 ? 2.242 6.319 -8.545 1.00 91.50 133 GLN A N 1
ATOM 1082 C CA . GLN A 1 133 ? 2.469 7.530 -9.347 1.00 91.50 133 GLN A CA 1
ATOM 1083 C C . GLN A 1 133 ? 3.920 7.641 -9.826 1.00 91.50 133 GLN A C 1
ATOM 1085 O O . GLN A 1 133 ? 4.180 8.015 -10.969 1.00 91.50 133 GLN A O 1
ATOM 1090 N N . ASN A 1 134 ? 4.889 7.299 -8.968 1.00 89.12 134 ASN A N 1
ATOM 1091 C CA . ASN A 1 134 ? 6.300 7.277 -9.353 1.00 89.12 134 ASN A CA 1
ATOM 1092 C C . ASN A 1 134 ? 6.583 6.213 -10.413 1.00 89.12 134 ASN A C 1
ATOM 1094 O O . ASN A 1 134 ? 7.389 6.454 -11.308 1.00 89.12 134 ASN A O 1
ATOM 1098 N N . LEU A 1 135 ? 5.947 5.045 -10.299 1.00 86.75 135 LEU A N 1
ATOM 1099 C CA . LEU A 1 135 ? 6.044 3.971 -11.280 1.00 86.75 135 LEU A CA 1
ATOM 1100 C C . LEU A 1 135 ? 5.474 4.429 -12.620 1.00 86.75 135 LEU A C 1
ATOM 1102 O O . LEU A 1 135 ? 6.179 4.325 -13.616 1.00 86.75 135 LEU A O 1
ATOM 1106 N N . GLU A 1 136 ? 4.265 4.988 -12.633 1.00 86.62 136 GLU A N 1
ATOM 1107 C CA . GLU A 1 136 ? 3.616 5.519 -13.837 1.00 86.62 136 GLU A CA 1
ATOM 1108 C C . GLU A 1 136 ? 4.470 6.614 -14.483 1.00 86.62 136 GLU A C 1
ATOM 1110 O O . GLU A 1 136 ? 4.824 6.512 -15.651 1.00 86.62 136 GLU A O 1
ATOM 1115 N N . SER A 1 137 ? 4.950 7.582 -13.698 1.00 85.94 137 SER A N 1
ATOM 1116 C CA . SER A 1 137 ? 5.852 8.636 -14.183 1.00 85.94 137 SER A CA 1
ATOM 1117 C C . SER A 1 137 ? 7.160 8.082 -14.769 1.00 85.94 137 SER A C 1
ATOM 1119 O O . SER A 1 137 ? 7.737 8.670 -15.687 1.00 85.94 137 SER A O 1
ATOM 1121 N N . LEU A 1 138 ? 7.682 6.981 -14.216 1.00 81.38 138 LEU A N 1
ATOM 1122 C CA . LEU A 1 138 ? 8.866 6.282 -14.728 1.00 81.38 138 LEU A CA 1
ATOM 1123 C C . LEU A 1 138 ? 8.561 5.459 -15.980 1.00 81.38 138 LEU A C 1
ATOM 1125 O O . LEU A 1 138 ? 9.446 5.303 -16.812 1.00 81.38 138 LEU A O 1
ATOM 1129 N N . GLU A 1 139 ? 7.355 4.925 -16.123 1.00 78.94 139 GLU A N 1
ATOM 1130 C CA . GLU A 1 139 ? 6.936 4.220 -17.332 1.00 78.94 139 GLU A CA 1
ATOM 1131 C C . GLU A 1 139 ? 6.648 5.224 -18.464 1.00 78.94 139 GLU A C 1
ATOM 1133 O O . GLU A 1 139 ? 7.145 5.033 -19.568 1.00 78.94 139 GLU A O 1
ATOM 1138 N N . GLU A 1 140 ? 5.992 6.357 -18.196 1.00 80.50 140 GLU A N 1
ATOM 1139 C CA . GLU A 1 140 ? 5.708 7.412 -19.185 1.00 80.50 140 GLU A CA 1
ATOM 1140 C C . GLU A 1 140 ? 6.969 8.089 -19.734 1.00 80.50 140 GLU A C 1
ATOM 1142 O O . GLU A 1 140 ? 7.094 8.300 -20.937 1.00 80.50 140 GLU A O 1
ATOM 1147 N N . ARG A 1 141 ? 7.939 8.417 -18.870 1.00 72.25 141 ARG A N 1
ATOM 1148 C CA . ARG A 1 141 ? 9.180 9.101 -19.287 1.00 72.25 141 ARG A CA 1
ATOM 1149 C C . ARG A 1 141 ? 10.069 8.278 -20.219 1.00 72.25 141 ARG A C 1
ATOM 1151 O O . ARG A 1 141 ? 11.030 8.824 -20.755 1.00 72.25 141 ARG A O 1
ATOM 1158 N N . PHE A 1 142 ? 9.813 6.979 -20.337 1.00 63.84 142 PHE A N 1
ATOM 1159 C CA . PHE A 1 142 ? 10.675 6.045 -21.056 1.00 63.84 142 PHE A CA 1
ATOM 1160 C C . PHE A 1 142 ? 9.920 5.093 -21.993 1.00 63.84 142 PHE A C 1
ATOM 1162 O O . PHE A 1 142 ? 10.561 4.380 -22.760 1.00 63.84 142 PHE A O 1
ATOM 1169 N N . GLY A 1 143 ? 8.587 5.065 -21.918 1.00 55.59 143 GLY A N 1
ATOM 1170 C CA . GLY A 1 143 ? 7.684 4.407 -22.862 1.00 55.59 143 GLY A CA 1
ATOM 1171 C C . GLY A 1 143 ? 7.189 5.320 -23.993 1.00 55.59 143 GLY A C 1
ATOM 1172 O O . GLY A 1 143 ? 6.405 4.854 -24.817 1.00 55.59 143 GLY A O 1
ATOM 1173 N N . ALA A 1 144 ? 7.636 6.582 -24.031 1.00 41.38 144 ALA A N 1
ATOM 1174 C CA . ALA A 1 144 ? 7.469 7.537 -25.133 1.00 41.38 144 ALA A CA 1
ATOM 1175 C C . ALA A 1 144 ? 8.804 7.760 -25.855 1.00 41.38 144 ALA A C 1
ATOM 1177 O O . ALA A 1 144 ? 8.769 7.922 -27.095 1.00 41.38 144 ALA A O 1
#

Secondary structure (DSSP, 8-state):
-EEEEEETTEEEEEES-HHHHHHHH---TT-TTS-----------THHHHHHHHHHHHHHHHHHHHHHHHHHHHHHHHHHHHHHHHHHHHHHHTSTTHHHHS-HHHHHHHHHHHHHHHHHHHHHHHHHHHHHHHHHHHHHHHH-

Sequence (144 aa):
THILELTPDGVRDFAGSYQEYLEKFGDDYLNREQPLSTTIAQTATPESVTQELSYDKRKKMQREISKLKKQATRFESLVEETELKISAIEAKFSIEDFFQQTSADEVQKLQIEKSELNDQLSKNLRQWETSSQNLESLEERFGA

Radius of gyration: 27.97 Å; chains: 1; bounding box: 64×27×77 Å

pLDDT: mean 76.76, std 17.55, range [34.38, 96.0]

Foldseek 3Di:
DWDWDQDPVGIDIDDDDPVVVCVVPVDDPPDPPDDPPPDPDDDPDCVVVVVVVVVVVVVVLVVLLVVLVVLLVVLVVVLVVLVVLLVVLVVCVPPPCSVVPDDPVVVVVSVVVSVVSVVVNVVSVVSNVVSVVVSVVSCVVPVD